Protein AF-A0A812RF45-F1 (afdb_monomer_lite)

Structure (mmCIF, N/CA/C/O backbone):
data_AF-A0A812RF45-F1
#
_entry.id   AF-A0A812RF45-F1
#
loop_
_atom_site.group_PDB
_atom_site.id
_atom_site.type_symbol
_atom_site.label_atom_id
_atom_site.label_alt_id
_atom_site.label_comp_id
_atom_site.label_asym_id
_atom_site.label_entity_id
_atom_site.label_seq_id
_atom_site.pdbx_PDB_ins_code
_atom_site.Cartn_x
_atom_site.Cartn_y
_atom_site.Cartn_z
_atom_site.occupancy
_atom_site.B_iso_or_equiv
_atom_site.auth_seq_id
_atom_site.auth_comp_id
_atom_site.auth_asym_id
_atom_site.auth_atom_id
_atom_site.pdbx_PDB_model_num
ATOM 1 N N . MET A 1 1 ? -2.686 13.611 23.167 1.00 55.84 1 MET A N 1
ATOM 2 C CA . MET A 1 1 ? -3.420 13.152 21.964 1.00 55.84 1 MET A CA 1
ATOM 3 C C . MET A 1 1 ? -2.495 12.458 20.974 1.00 55.84 1 MET A C 1
ATOM 5 O O . MET A 1 1 ? -2.978 11.572 20.286 1.00 55.84 1 MET A O 1
ATOM 9 N N . ASP A 1 2 ? -1.200 12.792 20.936 1.00 64.38 2 ASP A N 1
ATOM 10 C CA . ASP A 1 2 ? -0.241 12.137 20.034 1.00 64.38 2 ASP A CA 1
ATOM 11 C C . ASP A 1 2 ? 0.179 10.727 20.486 1.00 64.38 2 ASP A C 1
ATOM 13 O O . ASP A 1 2 ? 0.220 9.836 19.650 1.00 64.38 2 ASP A O 1
ATOM 17 N N . GLU A 1 3 ? 0.319 10.461 21.794 1.00 73.25 3 GLU A N 1
ATOM 18 C CA . GLU A 1 3 ? 0.641 9.107 22.304 1.00 73.25 3 GLU A CA 1
ATOM 19 C C . GLU A 1 3 ? -0.357 8.034 21.849 1.00 73.25 3 GLU A C 1
ATOM 21 O O . GLU A 1 3 ? 0.041 6.984 21.363 1.00 73.25 3 GLU A O 1
ATOM 26 N N . ALA A 1 4 ? -1.663 8.314 21.911 1.00 75.81 4 ALA A N 1
ATOM 27 C CA . ALA A 1 4 ? -2.681 7.365 21.460 1.00 75.81 4 ALA A CA 1
ATOM 28 C C . ALA A 1 4 ? -2.615 7.101 19.945 1.00 75.81 4 ALA A C 1
ATOM 30 O O . ALA A 1 4 ? -2.981 6.019 19.494 1.00 75.81 4 ALA A O 1
ATOM 31 N N . ARG A 1 5 ? -2.159 8.077 19.147 1.00 78.38 5 ARG A N 1
ATOM 32 C CA . ARG A 1 5 ? -1.952 7.909 17.700 1.00 78.38 5 ARG A CA 1
ATOM 33 C C . ARG A 1 5 ? -0.692 7.098 17.430 1.00 78.38 5 ARG A C 1
ATOM 35 O O . ARG A 1 5 ? -0.730 6.206 16.587 1.00 78.38 5 ARG A O 1
ATOM 42 N N . ASP A 1 6 ? 0.380 7.371 18.163 1.00 80.50 6 ASP A N 1
ATOM 43 C CA . ASP A 1 6 ? 1.650 6.658 18.052 1.00 80.50 6 ASP A CA 1
ATOM 44 C C . ASP A 1 6 ? 1.511 5.193 18.481 1.00 80.50 6 ASP A C 1
ATOM 46 O O . ASP A 1 6 ? 1.947 4.298 17.753 1.00 80.50 6 ASP A O 1
ATOM 50 N N . ASP A 1 7 ? 0.805 4.926 19.582 1.00 83.12 7 ASP A N 1
ATOM 51 C CA . ASP A 1 7 ? 0.460 3.575 20.036 1.00 83.12 7 ASP A CA 1
ATOM 52 C C . ASP A 1 7 ? -0.394 2.838 19.001 1.00 83.12 7 ASP A C 1
ATOM 54 O O . ASP A 1 7 ? -0.175 1.655 18.720 1.00 83.12 7 ASP A O 1
ATOM 58 N N . PHE A 1 8 ? -1.334 3.549 18.373 1.00 81.25 8 PHE A N 1
ATOM 59 C CA . PHE A 1 8 ? -2.155 3.015 17.294 1.00 81.25 8 PHE A CA 1
ATOM 60 C C . PHE A 1 8 ? -1.284 2.667 16.071 1.00 81.25 8 PHE A C 1
ATOM 62 O O . PHE A 1 8 ? -1.343 1.534 15.590 1.00 81.25 8 PHE A O 1
ATOM 69 N N . ALA A 1 9 ? -0.385 3.550 15.611 1.00 82.56 9 ALA A N 1
ATOM 70 C CA . ALA A 1 9 ? 0.582 3.198 14.559 1.00 82.56 9 ALA A CA 1
ATOM 71 C C . ALA A 1 9 ? 1.429 1.998 14.935 1.00 82.56 9 ALA A C 1
ATOM 73 O O . ALA A 1 9 ? 1.661 1.140 14.087 1.00 82.56 9 ALA A O 1
ATOM 74 N N . LEU A 1 10 ? 1.933 1.956 16.166 1.00 85.19 10 LEU A N 1
ATOM 75 C CA . LEU A 1 10 ? 2.811 0.896 16.622 1.00 85.19 10 LEU A CA 1
ATOM 76 C C . LEU A 1 10 ? 2.077 -0.447 16.602 1.00 85.19 10 LEU A C 1
ATOM 78 O O . LEU A 1 10 ? 2.616 -1.425 16.088 1.00 85.19 10 LEU A O 1
ATOM 82 N N . ALA A 1 11 ? 0.820 -0.484 17.046 1.00 87.62 11 ALA A N 1
ATOM 83 C CA . ALA A 1 11 ? -0.040 -1.658 16.962 1.00 87.62 11 ALA A CA 1
ATOM 84 C C . ALA A 1 11 ? -0.211 -2.163 15.516 1.00 87.62 11 ALA A C 1
ATOM 86 O O . ALA A 1 11 ? -0.013 -3.355 15.262 1.00 87.62 11 ALA A O 1
ATOM 87 N N . ALA A 1 12 ? -0.476 -1.266 14.557 1.00 85.06 12 ALA A N 1
ATOM 88 C CA . ALA A 1 12 ? -0.516 -1.588 13.122 1.00 85.06 12 ALA A CA 1
ATOM 89 C C . ALA A 1 12 ? 0.860 -1.790 12.471 1.00 85.06 12 ALA A C 1
ATOM 91 O O . ALA A 1 12 ? 0.956 -2.258 11.345 1.00 85.06 12 ALA A O 1
ATOM 92 N N . CYS A 1 13 ? 1.949 -1.416 13.131 1.00 83.69 13 CYS A N 1
ATOM 93 C CA . CYS A 1 13 ? 3.309 -1.733 12.705 1.00 83.69 13 CYS A CA 1
ATOM 94 C C . CYS A 1 13 ? 3.733 -3.117 13.192 1.00 83.69 13 CYS A C 1
ATOM 96 O O . CYS A 1 13 ? 4.613 -3.731 12.592 1.00 83.69 13 CYS A O 1
ATOM 98 N N . LEU A 1 14 ? 3.112 -3.615 14.263 1.00 86.00 14 LEU A N 1
ATOM 99 C CA . LEU A 1 14 ? 3.444 -4.874 14.929 1.00 86.00 14 LEU A CA 1
ATOM 100 C C . LEU A 1 14 ? 2.444 -6.005 14.654 1.00 86.00 14 LEU A C 1
ATOM 102 O O . LEU A 1 14 ? 2.742 -7.146 14.984 1.00 86.00 14 LEU A O 1
ATOM 106 N N . GLY A 1 15 ? 1.283 -5.728 14.057 1.00 85.31 15 GLY A N 1
ATOM 107 C CA . GLY A 1 15 ? 0.294 -6.761 13.722 1.00 85.31 15 GLY A CA 1
ATOM 108 C C . GLY A 1 15 ? -0.610 -7.098 14.887 1.00 85.31 15 GLY A C 1
ATOM 109 O O . GLY A 1 15 ? -1.207 -8.167 14.920 1.00 85.31 15 GLY A O 1
ATOM 110 N N . ARG A 1 16 ? -0.707 -6.205 15.873 1.00 89.31 16 ARG A N 1
ATOM 111 C CA . ARG A 1 16 ? -1.473 -6.443 17.095 1.00 89.31 16 ARG A CA 1
ATOM 112 C C . ARG A 1 16 ? -2.946 -6.121 16.849 1.00 89.31 16 ARG A C 1
ATOM 114 O O . ARG A 1 16 ? -3.448 -5.085 17.285 1.00 89.31 16 ARG A O 1
ATOM 121 N N . ILE A 1 17 ? -3.624 -7.019 16.138 1.00 88.00 17 ILE A N 1
ATOM 122 C CA . ILE A 1 17 ? -5.029 -6.884 15.723 1.00 88.00 17 ILE A CA 1
ATOM 123 C C . ILE A 1 17 ? -5.930 -6.570 16.924 1.00 88.00 17 ILE A C 1
ATOM 125 O O . ILE A 1 17 ? -6.759 -5.672 16.831 1.00 88.00 17 ILE A O 1
ATOM 129 N N . ASP A 1 18 ? -5.724 -7.227 18.069 1.00 89.75 18 ASP A N 1
ATOM 130 C CA . ASP A 1 18 ? -6.543 -7.011 19.271 1.00 89.75 18 ASP A CA 1
ATOM 131 C C . ASP A 1 18 ? -6.429 -5.581 19.805 1.00 89.75 18 ASP A C 1
ATOM 133 O O . ASP A 1 18 ? -7.428 -4.959 20.171 1.00 89.75 18 ASP A O 1
ATOM 137 N N . THR A 1 19 ? -5.216 -5.021 19.801 1.00 89.00 19 THR A N 1
ATOM 138 C CA . THR A 1 19 ? -5.001 -3.635 20.236 1.00 89.00 19 THR A CA 1
ATOM 139 C C . THR A 1 19 ? -5.554 -2.638 19.224 1.00 89.00 19 THR A C 1
ATOM 141 O O . THR A 1 19 ? -6.170 -1.658 19.627 1.00 89.00 19 THR A O 1
ATOM 144 N N . VAL A 1 20 ? -5.417 -2.911 17.919 1.00 87.19 20 VAL A N 1
ATOM 145 C CA . VAL A 1 20 ? -6.017 -2.076 16.866 1.00 87.19 20 VAL A CA 1
ATOM 146 C C . VAL A 1 20 ? -7.543 -2.084 16.996 1.00 87.19 20 VAL A C 1
ATOM 148 O O . VAL A 1 20 ? -8.162 -1.025 16.978 1.00 87.19 20 VAL A O 1
ATOM 151 N N . ARG A 1 21 ? -8.147 -3.258 17.207 1.00 88.50 21 ARG A N 1
ATOM 152 C CA . ARG A 1 21 ? -9.588 -3.423 17.430 1.00 88.50 21 ARG A CA 1
ATOM 153 C C . ARG A 1 21 ? -10.053 -2.640 18.653 1.00 88.50 21 ARG A C 1
ATOM 155 O O . ARG A 1 21 ? -10.975 -1.845 18.540 1.00 88.50 21 ARG A O 1
ATOM 162 N N . SER A 1 22 ? -9.366 -2.809 19.780 1.00 89.56 22 SER A N 1
ATOM 163 C CA . SER A 1 22 ? -9.704 -2.131 21.036 1.00 89.56 22 SER A CA 1
ATOM 164 C C . SER A 1 22 ? -9.632 -0.608 20.899 1.00 89.56 22 SER A C 1
ATOM 166 O O . SER A 1 22 ? -10.488 0.102 21.414 1.00 89.56 22 SER A O 1
ATOM 168 N N . LEU A 1 23 ? -8.637 -0.096 20.169 1.00 87.12 23 LEU A N 1
ATOM 169 C CA . LEU A 1 23 ? -8.477 1.338 19.926 1.00 87.12 23 LEU A CA 1
ATOM 170 C C . LEU A 1 23 ? -9.563 1.889 18.989 1.00 87.12 23 LEU A C 1
ATOM 172 O O . LEU A 1 23 ? -10.087 2.974 19.239 1.00 87.12 23 LEU A O 1
ATOM 176 N N . LEU A 1 24 ? -9.957 1.136 17.959 1.00 85.88 24 LEU A N 1
ATOM 177 C CA . LEU A 1 24 ? -11.088 1.494 17.093 1.00 85.88 24 LEU A CA 1
ATOM 178 C C . LEU A 1 24 ? -12.418 1.463 17.858 1.00 85.88 24 LEU A C 1
ATOM 180 O O . LEU A 1 24 ? -13.245 2.354 17.685 1.00 85.88 24 LEU A O 1
ATOM 184 N N . ASP A 1 25 ? -12.607 0.481 18.741 1.00 86.94 25 ASP A N 1
ATOM 185 C CA . ASP A 1 25 ? -13.792 0.371 19.601 1.00 86.94 25 ASP A CA 1
ATOM 186 C C . ASP A 1 25 ? -13.836 1.487 20.663 1.00 86.94 25 ASP A C 1
ATOM 188 O O . ASP A 1 25 ? -14.914 1.942 21.039 1.00 86.94 25 ASP A O 1
ATOM 192 N N . ALA A 1 26 ? -12.676 2.007 21.083 1.00 86.12 26 ALA A N 1
ATOM 193 C CA . ALA A 1 26 ? -12.560 3.186 21.946 1.00 86.12 26 ALA A CA 1
ATOM 194 C C . ALA A 1 26 ? -12.911 4.515 21.237 1.00 86.12 26 ALA A C 1
ATOM 196 O O . ALA A 1 26 ? -12.843 5.579 21.854 1.00 86.12 26 ALA A O 1
ATOM 197 N N . GLY A 1 27 ? -13.293 4.472 19.954 1.00 82.00 27 GLY A N 1
ATOM 198 C CA . GLY A 1 27 ? -13.726 5.632 19.172 1.00 82.00 27 GLY A CA 1
ATOM 199 C C . GLY A 1 27 ? -12.644 6.251 18.284 1.00 82.00 27 GLY A C 1
ATOM 200 O O . GLY A 1 27 ? -12.875 7.313 17.701 1.00 82.00 27 GLY A O 1
ATOM 201 N N . MET A 1 28 ? -11.473 5.616 18.145 1.00 81.00 28 MET A N 1
ATOM 202 C CA . MET A 1 28 ? -10.474 6.053 17.166 1.00 81.00 28 MET A CA 1
ATOM 203 C C . MET A 1 28 ? -10.990 5.824 15.745 1.00 81.00 28 MET A C 1
ATOM 205 O O . MET A 1 28 ? -11.542 4.775 15.421 1.00 81.00 28 MET A O 1
ATOM 209 N N . ARG A 1 29 ? -10.775 6.802 14.862 1.00 80.25 29 ARG A N 1
ATOM 210 C CA . ARG A 1 29 ? -11.123 6.667 13.442 1.00 80.25 29 ARG A CA 1
ATOM 211 C 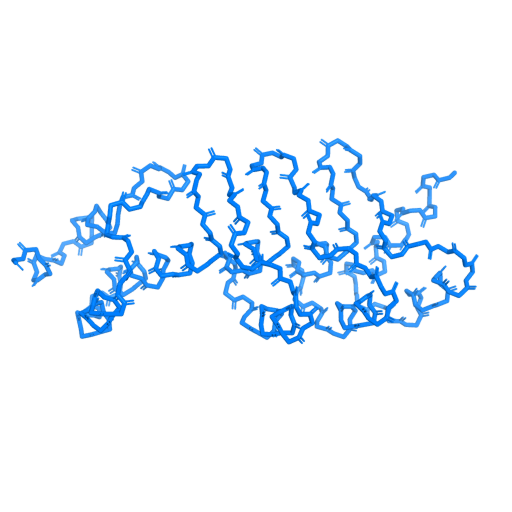C . ARG A 1 29 ? -10.015 5.902 12.727 1.00 80.25 29 ARG A C 1
ATOM 213 O O . ARG A 1 29 ? -8.838 6.201 12.939 1.00 80.25 29 ARG A O 1
ATOM 220 N N . ALA A 1 30 ? -10.372 4.982 11.834 1.00 79.38 30 ALA A N 1
ATOM 221 C CA . ALA A 1 30 ? -9.397 4.261 11.011 1.00 79.38 30 ALA A CA 1
ATOM 222 C C . ALA A 1 30 ? -8.543 5.205 10.128 1.00 79.38 30 ALA A C 1
ATOM 224 O O . ALA A 1 30 ? -7.385 4.910 9.830 1.00 79.38 30 ALA A O 1
ATOM 225 N N . ASP A 1 31 ? -9.078 6.393 9.827 1.00 76.25 31 ASP A N 1
ATOM 226 C CA . ASP A 1 31 ? -8.438 7.470 9.052 1.00 76.25 31 ASP A CA 1
ATOM 227 C C . ASP A 1 31 ? -7.537 8.395 9.856 1.00 76.25 31 ASP A C 1
ATOM 229 O O . ASP A 1 31 ? -7.125 9.456 9.381 1.00 76.25 31 ASP A O 1
ATOM 233 N N . THR A 1 32 ? -7.242 8.026 11.097 1.00 79.75 32 THR A N 1
ATOM 234 C CA . THR A 1 32 ? -6.362 8.832 11.930 1.00 79.75 32 THR A CA 1
ATOM 235 C C . THR A 1 32 ? -4.998 8.949 11.249 1.00 79.75 32 THR A C 1
ATOM 237 O O . THR A 1 32 ? -4.342 7.952 10.926 1.00 79.75 32 THR A O 1
ATOM 240 N N . LEU A 1 33 ? -4.578 10.194 11.018 1.00 78.50 33 LEU A N 1
ATOM 241 C CA . LEU A 1 33 ? -3.241 10.504 10.542 1.00 78.50 33 LEU A CA 1
ATOM 242 C C . LEU A 1 33 ? -2.261 10.202 11.665 1.00 78.50 33 LEU A C 1
ATOM 244 O O . LEU A 1 33 ? -2.390 10.722 12.772 1.00 78.50 33 LEU A O 1
ATOM 248 N N . VAL A 1 34 ? -1.292 9.347 11.365 1.00 75.44 34 VAL A N 1
ATOM 249 C CA . VAL A 1 34 ? -0.291 8.922 12.343 1.00 75.44 34 VAL A CA 1
ATOM 250 C C . VAL A 1 34 ? 1.051 9.606 12.136 1.00 75.44 34 VAL A C 1
ATOM 252 O O . VAL A 1 34 ? 1.896 9.648 13.017 1.00 75.44 34 VAL A O 1
ATOM 255 N N . CYS A 1 35 ? 1.255 10.191 10.958 1.00 73.00 35 CYS A N 1
ATOM 256 C CA . CYS A 1 35 ? 2.326 11.150 10.736 1.00 73.00 35 CYS A CA 1
ATOM 257 C C . CYS A 1 35 ? 1.774 12.323 9.942 1.00 73.00 35 CYS A C 1
ATOM 259 O O . CYS A 1 35 ? 1.694 12.254 8.710 1.00 73.00 35 CYS A O 1
ATOM 261 N N . ASP A 1 36 ? 1.460 13.412 10.640 1.00 69.88 36 ASP A N 1
ATOM 262 C CA . ASP A 1 36 ? 0.898 14.615 10.030 1.00 69.88 36 ASP A CA 1
ATOM 263 C C . ASP A 1 36 ? 1.816 15.157 8.935 1.00 69.88 36 ASP A C 1
ATOM 265 O O . ASP A 1 36 ? 1.377 15.384 7.815 1.00 69.88 36 ASP A O 1
ATOM 269 N N . HIS A 1 37 ? 3.125 15.238 9.173 1.00 69.50 37 HIS A N 1
ATOM 270 C CA . HIS A 1 37 ? 4.097 15.735 8.190 1.00 69.50 37 HIS A CA 1
ATOM 271 C C . HIS A 1 37 ? 4.100 14.963 6.849 1.00 69.50 37 HIS A C 1
ATOM 273 O O . HIS A 1 37 ? 4.396 15.543 5.807 1.00 69.50 37 HIS A O 1
ATOM 279 N N . LYS A 1 38 ? 3.714 13.678 6.838 1.00 69.38 38 LYS A N 1
ATOM 280 C CA . LYS A 1 38 ? 3.658 12.829 5.630 1.00 69.38 38 LYS A CA 1
ATOM 281 C C . LYS A 1 38 ? 2.236 12.498 5.169 1.00 69.38 38 LYS A C 1
ATOM 283 O O . LYS A 1 38 ? 2.097 11.852 4.133 1.00 69.38 38 LYS A O 1
ATOM 288 N N . SER A 1 39 ? 1.209 12.915 5.912 1.00 79.19 39 SER A N 1
ATOM 289 C CA . SER A 1 39 ? -0.175 12.446 5.742 1.00 79.19 39 SER A CA 1
ATOM 290 C C . SER A 1 39 ? -0.260 10.920 5.647 1.00 79.19 39 SER A C 1
ATOM 292 O O . SER A 1 39 ? -0.923 10.377 4.772 1.00 79.19 39 SER A O 1
ATOM 294 N N . MET A 1 40 ? 0.480 10.222 6.514 1.00 79.81 40 MET A N 1
ATOM 295 C CA . MET A 1 40 ? 0.408 8.762 6.578 1.00 79.81 40 MET A CA 1
ATOM 296 C C . MET A 1 40 ? -0.757 8.342 7.461 1.00 79.81 40 MET A C 1
ATOM 298 O O . MET A 1 40 ? -0.775 8.656 8.653 1.00 79.81 40 MET A O 1
ATOM 302 N N . THR A 1 41 ? -1.677 7.584 6.881 1.00 84.62 41 THR A N 1
ATOM 303 C CA . THR A 1 41 ? -2.754 6.897 7.599 1.00 84.62 41 THR A CA 1
ATOM 304 C C . THR A 1 41 ? -2.252 5.567 8.156 1.00 84.62 41 THR A C 1
ATOM 306 O O . THR A 1 41 ? -1.312 4.969 7.621 1.00 84.62 41 THR A O 1
ATOM 309 N N . MET A 1 42 ? -2.919 5.046 9.184 1.00 83.12 42 MET A N 1
ATOM 310 C CA . MET A 1 42 ? -2.632 3.716 9.726 1.00 83.12 42 MET A CA 1
ATOM 311 C C . MET A 1 42 ? -2.658 2.621 8.648 1.00 83.12 42 MET A C 1
ATOM 313 O O . MET A 1 42 ? -1.776 1.762 8.617 1.00 83.12 42 MET A O 1
ATOM 317 N N . LEU A 1 43 ? -3.609 2.699 7.713 1.00 84.88 43 LEU A N 1
ATOM 318 C CA . LEU A 1 43 ? -3.721 1.769 6.590 1.00 84.88 43 LEU A CA 1
ATOM 319 C C . LEU A 1 43 ? -2.422 1.697 5.765 1.00 84.88 43 LEU A C 1
ATOM 321 O O . LEU A 1 43 ? -1.978 0.613 5.385 1.00 84.88 43 LEU A O 1
ATOM 325 N N . MET A 1 44 ? -1.758 2.839 5.545 1.00 84.12 44 MET A N 1
ATOM 326 C CA . MET A 1 44 ? -0.469 2.892 4.849 1.00 84.12 44 MET A CA 1
ATOM 327 C C . MET A 1 44 ? 0.647 2.229 5.663 1.00 84.12 44 MET A C 1
ATOM 329 O O . MET A 1 44 ? 1.500 1.554 5.086 1.00 84.12 44 MET A O 1
ATOM 333 N N . VAL A 1 45 ? 0.640 2.397 6.987 1.00 85.00 45 VAL A N 1
ATOM 334 C CA . VAL A 1 45 ? 1.624 1.803 7.905 1.00 85.00 45 VAL A CA 1
ATOM 335 C C . VAL A 1 45 ? 1.485 0.279 7.958 1.00 85.00 45 VAL A C 1
ATOM 337 O O . VAL A 1 45 ? 2.462 -0.427 7.701 1.00 85.00 45 VAL A O 1
ATOM 340 N N . ALA A 1 46 ? 0.272 -0.234 8.185 1.00 85.31 46 ALA A N 1
ATOM 341 C CA . ALA A 1 46 ? -0.020 -1.670 8.185 1.00 85.31 46 ALA A CA 1
ATOM 342 C C . ALA A 1 46 ? 0.380 -2.319 6.854 1.00 85.31 46 ALA A C 1
ATOM 344 O O . ALA A 1 46 ? 1.054 -3.355 6.801 1.00 85.31 46 ALA A O 1
ATOM 345 N N . ARG A 1 47 ? 0.063 -1.634 5.749 1.00 83.81 47 ARG A N 1
ATOM 346 C CA . ARG A 1 47 ? 0.441 -2.053 4.403 1.00 83.81 47 ARG A CA 1
ATOM 347 C C . ARG A 1 47 ? 1.958 -2.128 4.212 1.00 83.81 47 ARG A C 1
ATOM 349 O O . ARG A 1 47 ? 2.413 -3.062 3.552 1.00 83.81 47 ARG A O 1
ATOM 356 N N . LEU A 1 48 ? 2.746 -1.186 4.747 1.00 79.38 48 LEU A N 1
ATOM 357 C CA . LEU A 1 48 ? 4.217 -1.199 4.631 1.00 79.38 48 LEU A CA 1
ATOM 358 C C . LEU A 1 48 ? 4.838 -2.444 5.271 1.00 79.38 48 LEU A C 1
ATOM 360 O O . LEU A 1 48 ? 5.860 -2.924 4.789 1.00 79.38 48 LEU A O 1
ATOM 364 N N . ARG A 1 49 ? 4.218 -2.967 6.330 1.00 82.50 49 ARG A N 1
ATOM 365 C CA . ARG A 1 49 ? 4.646 -4.189 7.020 1.00 82.50 49 ARG A CA 1
ATOM 366 C C . ARG A 1 49 ? 4.008 -5.464 6.469 1.00 82.50 49 ARG A C 1
ATOM 368 O O . ARG A 1 49 ? 4.339 -6.542 6.941 1.00 82.50 49 ARG A O 1
ATOM 375 N N . GLY A 1 50 ? 3.121 -5.348 5.479 1.00 77.69 50 GLY A N 1
ATOM 376 C CA . GLY A 1 50 ? 2.428 -6.494 4.885 1.00 77.69 50 GLY A CA 1
ATOM 377 C C . GLY A 1 50 ? 1.389 -7.127 5.812 1.00 77.69 50 GLY A C 1
ATOM 378 O O . GLY A 1 50 ? 1.064 -8.296 5.644 1.00 77.69 50 GLY A O 1
ATOM 379 N N . GLN A 1 51 ? 0.871 -6.378 6.786 1.00 85.81 51 GLN A N 1
ATOM 380 C CA . GLN A 1 51 ? -0.099 -6.885 7.756 1.00 85.81 51 GLN A CA 1
ATOM 381 C C . GLN A 1 51 ? -1.495 -6.904 7.155 1.00 85.81 51 GLN A C 1
ATOM 383 O O . GLN A 1 51 ? -2.267 -5.960 7.320 1.00 85.81 51 GLN A O 1
ATOM 388 N N . VAL A 1 52 ? -1.791 -7.973 6.420 1.00 84.38 52 VAL A N 1
ATOM 389 C CA . VAL A 1 52 ? -3.062 -8.144 5.709 1.00 84.38 52 VAL A CA 1
ATOM 390 C C . VAL A 1 52 ? -4.242 -8.086 6.676 1.00 84.38 52 VAL A C 1
ATOM 392 O O . VAL A 1 52 ? -5.170 -7.335 6.413 1.00 84.38 52 VAL A O 1
ATOM 395 N N . ASP A 1 53 ? -4.158 -8.759 7.822 1.00 87.94 53 ASP A N 1
ATOM 396 C CA . ASP A 1 53 ? -5.260 -8.826 8.791 1.00 87.94 53 ASP A CA 1
ATOM 397 C C . ASP A 1 53 ? -5.597 -7.454 9.399 1.00 87.94 53 ASP A C 1
ATOM 399 O O . ASP A 1 53 ? -6.759 -7.093 9.577 1.00 87.94 53 ASP A O 1
ATOM 403 N N . VAL A 1 54 ? -4.572 -6.643 9.691 1.00 87.81 54 VAL A N 1
ATOM 404 C CA . VAL A 1 54 ? -4.767 -5.271 10.189 1.00 87.81 54 VAL A CA 1
ATOM 405 C C . VAL A 1 54 ? -5.341 -4.382 9.090 1.00 87.81 54 VAL A C 1
ATOM 407 O O . VAL A 1 54 ? -6.226 -3.574 9.355 1.00 87.81 54 VAL A O 1
ATOM 410 N N . VAL A 1 55 ? -4.857 -4.528 7.854 1.00 86.69 55 VAL A N 1
ATOM 411 C CA . VAL A 1 55 ? -5.403 -3.818 6.691 1.00 86.69 55 VAL A CA 1
ATOM 412 C C . VAL A 1 55 ? -6.874 -4.178 6.484 1.00 86.69 55 VAL A C 1
ATOM 414 O O . VAL A 1 55 ? -7.683 -3.281 6.278 1.00 86.69 55 VAL A O 1
ATOM 417 N N . GLU A 1 56 ? -7.231 -5.457 6.578 1.00 87.31 56 GLU A N 1
ATOM 418 C CA . GLU A 1 56 ? -8.606 -5.931 6.447 1.00 87.31 56 GLU A CA 1
ATOM 419 C C . GLU A 1 56 ? -9.508 -5.314 7.513 1.00 87.31 56 GLU A C 1
ATOM 421 O O . GLU A 1 56 ? -10.502 -4.677 7.169 1.00 87.31 56 GLU A O 1
ATOM 426 N N . LEU A 1 57 ? -9.099 -5.389 8.782 1.00 88.31 57 LEU A N 1
ATOM 427 C CA . LEU A 1 57 ? -9.849 -4.819 9.898 1.00 88.31 57 LEU A CA 1
ATOM 428 C C . LEU A 1 57 ? -10.039 -3.304 9.750 1.00 88.31 57 LEU A C 1
ATOM 430 O O . LEU A 1 57 ? -11.116 -2.781 10.023 1.00 88.31 57 LEU A O 1
ATOM 434 N N . LEU A 1 58 ? -9.015 -2.581 9.292 1.00 86.69 58 LEU A N 1
ATOM 435 C CA . LEU A 1 58 ? -9.129 -1.141 9.059 1.00 86.69 58 LEU A CA 1
ATOM 436 C C . LEU A 1 58 ? -10.134 -0.817 7.960 1.00 86.69 58 LEU A C 1
ATOM 438 O O . LEU A 1 58 ? -10.907 0.127 8.095 1.00 86.69 58 LEU A O 1
ATOM 442 N N . ILE A 1 59 ? -10.155 -1.610 6.894 1.00 84.75 59 ILE A N 1
ATOM 443 C CA . ILE A 1 59 ? -11.086 -1.403 5.787 1.00 84.75 59 ILE A CA 1
ATOM 444 C C . ILE A 1 59 ? -12.512 -1.805 6.179 1.00 84.75 59 ILE A C 1
ATOM 446 O O . ILE A 1 59 ? -13.462 -1.168 5.738 1.00 84.75 59 ILE A O 1
ATOM 450 N N . GLU A 1 60 ? -12.686 -2.806 7.045 1.00 86.25 60 GLU A N 1
ATOM 451 C CA . GLU A 1 60 ? -13.984 -3.120 7.665 1.00 86.25 60 GLU A CA 1
ATOM 452 C C . GLU A 1 60 ? -14.523 -1.986 8.544 1.00 86.25 60 GLU A C 1
ATOM 454 O O . GLU A 1 60 ? -15.728 -1.901 8.763 1.00 86.25 60 GLU A O 1
ATOM 459 N N . ARG A 1 61 ? -13.646 -1.111 9.046 1.00 85.56 61 ARG A N 1
ATOM 460 C CA . ARG A 1 61 ? -13.999 0.079 9.834 1.00 85.56 61 ARG A CA 1
ATOM 461 C C . ARG A 1 61 ? -13.992 1.360 8.991 1.00 85.56 61 ARG A C 1
ATOM 463 O O . ARG A 1 61 ? -13.697 2.432 9.516 1.00 85.56 61 ARG A O 1
ATOM 470 N N . ASP A 1 62 ? -14.309 1.226 7.702 1.00 80.94 62 ASP A N 1
ATOM 471 C CA . ASP A 1 62 ? -14.453 2.314 6.727 1.00 80.94 62 ASP A CA 1
ATOM 472 C C . ASP A 1 62 ? -13.211 3.214 6.594 1.00 80.94 62 ASP A C 1
ATOM 474 O O . ASP A 1 62 ? -13.324 4.428 6.419 1.00 80.94 62 ASP A O 1
ATOM 478 N N . ALA A 1 63 ? -12.006 2.633 6.658 1.00 83.50 63 ALA A N 1
ATOM 479 C CA . ALA A 1 63 ? -10.788 3.374 6.336 1.00 83.50 63 ALA A CA 1
ATOM 480 C C . ALA A 1 63 ? -10.828 3.926 4.899 1.00 83.50 63 ALA A C 1
ATOM 482 O O . ALA A 1 63 ? -11.036 3.195 3.929 1.00 83.50 63 ALA A O 1
ATOM 483 N N . ALA A 1 64 ? -10.528 5.210 4.752 1.00 82.06 64 ALA A N 1
ATOM 484 C CA . ALA A 1 64 ? -10.381 5.933 3.510 1.00 82.06 64 ALA A CA 1
ATOM 485 C C . ALA A 1 64 ? -9.220 5.372 2.674 1.00 82.06 64 ALA A C 1
ATOM 487 O O . ALA A 1 64 ? -8.026 5.586 2.932 1.00 82.06 64 ALA A O 1
ATOM 488 N N . LEU A 1 65 ? -9.606 4.677 1.606 1.00 80.44 65 LEU A N 1
ATOM 489 C CA . LEU A 1 65 ? -8.712 4.050 0.632 1.00 80.44 65 LEU A CA 1
ATOM 490 C C . LEU A 1 65 ? -8.029 5.075 -0.284 1.00 80.44 65 LEU A C 1
ATOM 492 O O . LEU A 1 65 ? -6.903 4.856 -0.740 1.00 80.44 65 LEU A O 1
ATOM 496 N N . ASP A 1 66 ? -8.687 6.217 -0.486 1.00 75.19 66 ASP A N 1
ATOM 497 C CA . ASP A 1 66 ? -8.262 7.289 -1.392 1.00 75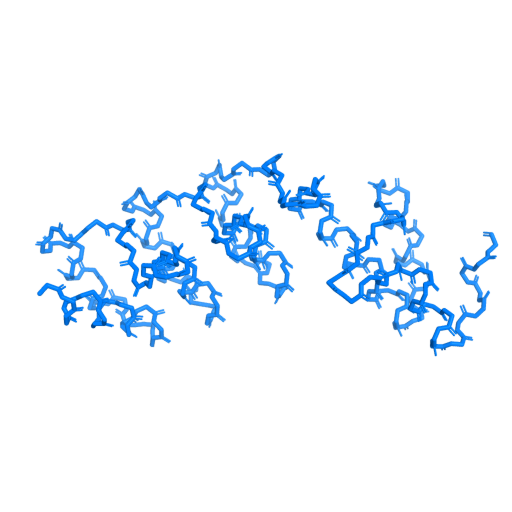.19 66 ASP A CA 1
ATOM 498 C C . ASP A 1 66 ? -7.325 8.296 -0.707 1.00 75.19 66 ASP A C 1
ATOM 500 O O . ASP A 1 66 ? -6.998 9.353 -1.248 1.00 75.19 66 ASP A O 1
ATOM 504 N N . THR A 1 67 ? -6.865 7.974 0.506 1.00 79.56 67 THR A N 1
ATOM 505 C CA . THR A 1 67 ? -5.894 8.795 1.227 1.00 79.56 67 THR A CA 1
ATOM 506 C C . THR A 1 67 ? -4.583 8.881 0.452 1.00 79.56 67 THR A C 1
ATOM 508 O O . THR A 1 67 ? -4.035 7.879 -0.015 1.00 79.56 67 THR A O 1
ATOM 511 N N . VAL A 1 68 ? -4.066 10.106 0.323 1.00 80.81 68 VAL A N 1
ATOM 512 C CA . VAL A 1 68 ? -2.850 10.397 -0.438 1.00 80.81 68 VAL A CA 1
ATOM 513 C C . VAL A 1 68 ? -1.662 10.659 0.476 1.00 80.81 68 VAL A C 1
ATOM 515 O O . VAL A 1 68 ? -1.672 11.524 1.351 1.00 80.81 68 VAL A O 1
ATOM 518 N N . TRP A 1 69 ? -0.583 9.931 0.221 1.00 81.75 69 TRP A N 1
ATOM 519 C CA . TRP A 1 69 ? 0.707 10.156 0.838 1.00 81.75 69 TRP A CA 1
ATOM 520 C C . TRP A 1 69 ? 1.338 11.408 0.233 1.00 81.75 69 TRP A C 1
ATOM 522 O O . TRP A 1 69 ? 1.740 11.409 -0.937 1.00 81.75 69 TRP A O 1
ATOM 532 N N . ARG A 1 70 ? 1.423 12.474 1.037 1.00 79.56 70 ARG A N 1
ATOM 533 C CA . ARG A 1 70 ? 1.788 13.827 0.586 1.00 79.56 70 ARG A CA 1
ATOM 534 C C . ARG A 1 70 ? 3.065 13.916 -0.255 1.00 79.56 70 ARG A C 1
ATOM 536 O O . ARG A 1 70 ? 3.009 14.578 -1.286 1.00 79.56 70 ARG A O 1
ATOM 543 N N . PRO A 1 71 ? 4.187 13.262 0.106 1.00 78.31 71 PRO A N 1
ATOM 544 C CA . PRO A 1 71 ? 5.450 13.429 -0.613 1.00 78.31 71 PRO A CA 1
ATOM 545 C C . PRO A 1 71 ? 5.391 13.126 -2.118 1.00 78.31 71 PRO A C 1
ATOM 547 O O . PRO A 1 71 ? 6.191 13.673 -2.869 1.00 78.31 71 PRO A O 1
ATOM 550 N N . TYR A 1 72 ? 4.453 12.287 -2.573 1.00 73.25 72 TYR A N 1
ATOM 551 C CA . TYR A 1 72 ? 4.290 11.967 -4.000 1.00 73.25 72 TYR A CA 1
ATOM 552 C C . TYR A 1 72 ? 2.822 11.908 -4.442 1.00 73.25 72 TYR A C 1
ATOM 554 O O . TYR A 1 72 ? 2.533 11.353 -5.502 1.00 73.25 72 TYR A O 1
ATOM 562 N N . SER A 1 73 ? 1.899 12.450 -3.639 1.00 81.94 73 SER A N 1
ATOM 563 C CA . SER A 1 73 ? 0.444 12.343 -3.830 1.00 81.94 73 SER A CA 1
ATOM 564 C C . SER A 1 73 ? -0.000 10.923 -4.192 1.00 81.94 73 SER A C 1
ATOM 566 O O . SER A 1 73 ? -0.709 10.719 -5.174 1.00 81.94 73 SER A O 1
ATOM 568 N N . ARG A 1 74 ? 0.488 9.924 -3.445 1.00 80.94 74 ARG A N 1
ATOM 569 C CA . ARG A 1 74 ? 0.239 8.517 -3.780 1.00 80.94 74 ARG A CA 1
ATOM 570 C C . ARG A 1 74 ? -0.827 7.878 -2.925 1.00 80.94 74 ARG A C 1
ATOM 572 O O . ARG A 1 74 ? -0.752 7.964 -1.705 1.00 80.94 74 ARG A O 1
ATOM 579 N N . THR A 1 75 ? -1.740 7.156 -3.553 1.00 83.94 75 THR A N 1
ATOM 580 C CA . THR A 1 75 ? -2.789 6.420 -2.845 1.00 83.94 75 THR A CA 1
ATOM 581 C C . THR A 1 75 ? -2.251 5.153 -2.193 1.00 83.94 75 THR A C 1
ATOM 583 O O . THR A 1 75 ? -1.185 4.639 -2.558 1.00 83.94 75 THR A O 1
ATOM 586 N N . VAL A 1 76 ? -3.006 4.600 -1.241 1.00 82.19 76 VAL A N 1
ATOM 587 C CA . VAL A 1 76 ? -2.660 3.323 -0.599 1.00 82.19 76 VAL A CA 1
ATOM 588 C C . VAL A 1 76 ? -2.515 2.205 -1.631 1.00 82.19 76 VAL A C 1
ATOM 590 O O . VAL A 1 76 ? -1.581 1.410 -1.535 1.00 82.19 76 VAL A O 1
ATOM 593 N N . LEU A 1 77 ? -3.365 2.186 -2.661 1.00 81.38 77 LEU A N 1
ATOM 594 C CA . LEU A 1 77 ? -3.309 1.205 -3.745 1.00 81.38 77 LEU A CA 1
ATOM 595 C C . LEU A 1 77 ? -2.043 1.355 -4.606 1.00 81.38 77 LEU A C 1
ATOM 597 O O . LEU A 1 77 ? -1.356 0.368 -4.878 1.00 81.38 77 LEU A O 1
ATOM 601 N N . GLN A 1 78 ? -1.668 2.581 -4.977 1.00 80.12 78 GLN A N 1
ATOM 602 C CA . GLN A 1 78 ? -0.414 2.845 -5.696 1.00 80.12 78 GLN A CA 1
ATOM 603 C C . GLN A 1 78 ? 0.816 2.472 -4.849 1.00 80.12 78 GLN A C 1
ATOM 605 O O . GLN A 1 78 ? 1.809 1.943 -5.356 1.00 80.12 78 GLN A O 1
ATOM 610 N N . LEU A 1 79 ? 0.764 2.717 -3.535 1.00 80.00 79 LEU A N 1
ATOM 611 C CA . LEU A 1 79 ? 1.815 2.299 -2.610 1.00 80.00 79 LEU A CA 1
ATOM 612 C C . LEU A 1 79 ? 1.886 0.774 -2.495 1.00 80.00 79 LEU A C 1
ATOM 614 O O . LEU A 1 79 ? 2.997 0.240 -2.567 1.00 80.00 79 LEU A O 1
ATOM 618 N N . ALA A 1 80 ? 0.740 0.097 -2.334 1.00 78.31 80 ALA A N 1
ATOM 619 C CA . ALA A 1 80 ? 0.591 -1.362 -2.303 1.00 78.31 80 ALA A CA 1
ATOM 620 C C . ALA A 1 80 ? 1.240 -2.005 -3.526 1.00 78.31 80 ALA A C 1
ATOM 622 O O . ALA A 1 80 ? 2.049 -2.929 -3.385 1.00 78.31 80 ALA A O 1
ATOM 623 N N . SER A 1 81 ? 0.984 -1.392 -4.678 1.00 76.00 81 SER A N 1
ATOM 624 C CA . SER A 1 81 ? 1.509 -1.828 -5.957 1.00 76.00 81 SER A CA 1
ATOM 625 C C . SER A 1 81 ? 3.040 -1.768 -6.031 1.00 76.00 81 SER A C 1
ATOM 627 O O . SER A 1 81 ? 3.737 -2.645 -6.531 1.00 76.00 81 SER A O 1
ATOM 629 N N . ARG A 1 82 ? 3.629 -0.736 -5.419 1.00 71.12 82 ARG A N 1
ATOM 630 C CA . ARG A 1 82 ? 5.078 -0.507 -5.468 1.00 71.12 82 ARG A CA 1
ATOM 631 C C . ARG A 1 82 ? 5.923 -1.537 -4.712 1.00 71.12 82 ARG A C 1
ATOM 633 O O . ARG A 1 82 ? 7.071 -1.728 -5.092 1.00 71.12 82 ARG A O 1
ATOM 640 N N . LEU A 1 83 ? 5.427 -2.152 -3.633 1.00 67.50 83 LEU A N 1
ATOM 641 C CA . LEU A 1 83 ? 6.233 -3.150 -2.885 1.00 67.50 83 LEU A CA 1
ATOM 642 C C . LEU A 1 83 ? 5.826 -4.594 -3.197 1.00 67.50 83 LEU A C 1
ATOM 644 O O . LEU A 1 83 ? 6.142 -5.476 -2.411 1.00 67.50 83 LEU A O 1
ATOM 648 N N . SER A 1 84 ? 5.114 -4.844 -4.302 1.00 65.06 84 SER A N 1
ATOM 649 C CA . SER A 1 84 ? 4.666 -6.193 -4.684 1.00 65.06 84 SER A CA 1
ATOM 650 C C . SER A 1 84 ? 3.794 -6.878 -3.616 1.00 65.06 84 SER A C 1
ATOM 652 O O . SER A 1 84 ? 3.764 -8.103 -3.513 1.00 65.06 84 SER A O 1
ATOM 654 N N . HIS A 1 85 ? 3.062 -6.104 -2.803 1.00 70.25 85 HIS A N 1
ATOM 655 C CA . HIS A 1 85 ? 2.146 -6.648 -1.790 1.00 70.25 85 HIS A CA 1
ATOM 656 C C . HIS A 1 85 ? 0.811 -7.004 -2.451 1.00 70.25 85 HIS A C 1
ATOM 658 O O . HIS A 1 85 ? -0.214 -6.366 -2.206 1.00 70.25 85 HIS A O 1
ATOM 664 N N . LEU A 1 86 ? 0.848 -8.021 -3.313 1.00 70.50 86 LEU A N 1
ATOM 665 C CA . LEU A 1 86 ? -0.252 -8.404 -4.197 1.00 70.50 86 LEU A CA 1
ATOM 666 C C . LEU A 1 86 ? -1.540 -8.723 -3.422 1.00 70.50 86 LEU A C 1
ATOM 668 O O . LEU A 1 86 ? -2.627 -8.350 -3.855 1.00 70.50 86 LEU A O 1
ATOM 672 N N . SER A 1 87 ? -1.420 -9.351 -2.248 1.00 78.12 87 SER A N 1
ATOM 673 C CA . SER A 1 87 ? -2.552 -9.650 -1.360 1.00 78.12 87 SER A CA 1
ATOM 674 C C . SER A 1 87 ? -3.251 -8.380 -0.872 1.00 78.12 87 SER A C 1
ATOM 676 O O . SER A 1 87 ? -4.473 -8.292 -0.927 1.00 78.12 87 SER A O 1
ATOM 678 N N . VAL A 1 88 ? -2.482 -7.362 -0.472 1.00 78.12 88 VAL A N 1
ATOM 679 C CA . VAL A 1 88 ? -3.032 -6.074 -0.022 1.00 78.12 88 VAL A CA 1
ATOM 680 C C . VAL A 1 88 ? -3.648 -5.309 -1.193 1.00 78.12 88 VAL A C 1
ATOM 682 O O . VAL A 1 88 ? -4.735 -4.762 -1.053 1.00 78.12 88 VAL A O 1
ATOM 685 N N . ALA A 1 89 ? -3.002 -5.301 -2.362 1.00 77.62 89 ALA A N 1
ATOM 686 C CA . ALA A 1 89 ? -3.552 -4.657 -3.556 1.00 77.62 89 ALA A CA 1
ATOM 687 C C . ALA A 1 89 ? -4.881 -5.299 -3.994 1.00 77.62 89 ALA A C 1
ATOM 689 O O . ALA A 1 89 ? -5.844 -4.585 -4.264 1.00 77.62 89 ALA A O 1
ATOM 690 N N . LYS A 1 90 ? -4.967 -6.637 -3.989 1.00 77.62 90 LYS A N 1
ATOM 691 C CA . LYS A 1 90 ? -6.212 -7.374 -4.255 1.00 77.62 90 LYS A CA 1
ATOM 692 C C . LYS A 1 90 ? -7.310 -7.009 -3.262 1.00 77.62 90 LYS A C 1
ATOM 694 O O . LYS A 1 90 ? -8.431 -6.747 -3.679 1.00 77.62 90 LYS A O 1
ATOM 699 N N . LEU A 1 91 ? -6.985 -6.953 -1.972 1.00 80.38 91 LEU A N 1
ATOM 700 C CA . LEU A 1 91 ? -7.946 -6.604 -0.928 1.00 80.38 91 LEU A CA 1
ATOM 701 C C . LEU A 1 91 ? -8.480 -5.174 -1.120 1.00 80.38 91 LEU A C 1
ATOM 703 O O . LEU A 1 91 ? -9.691 -4.965 -1.107 1.00 80.38 91 LEU A O 1
ATOM 707 N N . LEU A 1 92 ? -7.599 -4.211 -1.403 1.00 80.38 92 LEU A N 1
ATOM 708 C CA . LEU A 1 92 ? -7.978 -2.825 -1.701 1.00 80.38 92 LEU A CA 1
ATOM 709 C C . LEU A 1 92 ? -8.885 -2.724 -2.940 1.00 80.38 92 LEU A C 1
ATOM 711 O O . LEU A 1 92 ? -9.888 -2.013 -2.904 1.00 80.38 92 LEU A O 1
ATOM 715 N N . LEU A 1 93 ? -8.585 -3.469 -4.010 1.00 78.56 93 LEU A N 1
ATOM 716 C CA . LEU A 1 93 ? -9.425 -3.522 -5.215 1.00 78.56 93 LEU A CA 1
ATOM 717 C C . LEU A 1 93 ? -10.798 -4.151 -4.937 1.00 78.56 93 LEU A C 1
ATOM 719 O O . LEU A 1 93 ? -11.815 -3.611 -5.368 1.00 78.56 93 LEU A O 1
ATOM 723 N N . CYS A 1 94 ? -10.853 -5.245 -4.169 1.00 80.38 94 CYS A N 1
ATOM 724 C CA . CYS A 1 94 ? -12.114 -5.864 -3.743 1.00 80.38 94 CYS A CA 1
ATOM 725 C C . CYS A 1 94 ? -12.995 -4.890 -2.950 1.00 80.38 94 CYS A C 1
ATOM 727 O O . CYS A 1 94 ? -14.222 -4.962 -3.013 1.00 80.38 94 CYS A O 1
ATOM 729 N N . LYS A 1 95 ? -12.373 -3.961 -2.221 1.00 78.62 95 LYS A N 1
ATOM 730 C CA . LYS A 1 95 ? -13.043 -2.947 -1.403 1.00 78.62 95 LYS A CA 1
ATOM 731 C C . LYS A 1 95 ? -13.277 -1.627 -2.152 1.00 78.62 95 LYS A C 1
ATOM 733 O O . LYS A 1 95 ? -13.612 -0.631 -1.526 1.00 78.62 95 LYS A O 1
ATOM 738 N N . ARG A 1 96 ? -13.181 -1.644 -3.490 1.00 77.31 96 ARG A N 1
ATOM 739 C CA . ARG A 1 96 ? -13.453 -0.513 -4.398 1.00 77.31 96 ARG A CA 1
ATOM 740 C C . ARG A 1 96 ? -12.520 0.694 -4.229 1.00 77.31 96 ARG A C 1
ATOM 742 O O . ARG A 1 96 ? -12.943 1.812 -4.503 1.00 77.31 96 ARG A O 1
ATOM 749 N N . ALA A 1 97 ? -11.262 0.485 -3.831 1.00 78.56 97 ALA A N 1
ATOM 750 C CA . ALA A 1 97 ? -10.247 1.535 -3.958 1.00 78.56 97 ALA A CA 1
ATOM 751 C C . ALA A 1 97 ? -10.166 1.998 -5.419 1.00 78.56 97 ALA A C 1
ATOM 753 O O . ALA A 1 97 ? -10.087 1.146 -6.307 1.00 78.56 97 ALA A O 1
ATOM 754 N N . ASP A 1 98 ? -10.157 3.309 -5.672 1.00 76.62 98 ASP A N 1
ATOM 755 C CA . ASP A 1 98 ? -10.135 3.830 -7.038 1.00 76.62 98 ASP A CA 1
ATOM 756 C C . ASP A 1 98 ? -8.750 3.604 -7.691 1.00 76.62 98 ASP A C 1
ATOM 758 O O . ASP A 1 98 ? -7.745 4.201 -7.273 1.00 76.62 98 ASP A O 1
ATOM 762 N N . PRO A 1 99 ? -8.648 2.737 -8.722 1.00 74.88 99 PRO A N 1
ATOM 763 C CA . PRO A 1 99 ? -7.388 2.482 -9.407 1.00 74.88 99 PRO A CA 1
ATOM 764 C C . PRO A 1 99 ? -7.000 3.602 -10.376 1.00 74.88 99 PRO A C 1
ATOM 766 O O . PRO A 1 99 ? -5.849 3.629 -10.818 1.00 74.88 99 PRO A O 1
ATOM 769 N N . HIS A 1 100 ? -7.925 4.504 -10.712 1.00 76.75 100 HIS A N 1
ATOM 770 C CA . HIS A 1 100 ? -7.743 5.576 -11.687 1.00 76.75 100 HIS A CA 1
ATOM 771 C C . HIS A 1 100 ? -7.166 6.855 -11.081 1.00 76.75 100 HIS A C 1
ATOM 773 O O . HIS A 1 100 ? -6.810 7.771 -11.825 1.00 76.75 100 HIS A O 1
ATOM 779 N N . LEU A 1 101 ? -7.003 6.906 -9.757 1.00 78.75 101 LEU A N 1
ATOM 780 C CA . LEU A 1 101 ? -6.334 8.017 -9.092 1.00 78.75 101 LEU A CA 1
ATOM 781 C C . LEU A 1 101 ? -4.901 8.174 -9.615 1.00 78.75 101 LEU A C 1
ATOM 783 O O . LEU A 1 101 ? -4.149 7.202 -9.755 1.00 78.75 101 LEU A O 1
ATOM 787 N N . LEU A 1 102 ? -4.541 9.424 -9.906 1.00 81.56 102 LEU A N 1
ATOM 788 C CA . LEU A 1 102 ? -3.263 9.809 -10.494 1.00 81.56 102 LEU A CA 1
ATOM 789 C C . LEU A 1 102 ? -2.294 10.277 -9.407 1.00 81.56 102 LEU A C 1
ATOM 791 O O . LEU A 1 102 ? -2.660 11.056 -8.529 1.00 81.56 102 LEU A O 1
ATOM 795 N N . ASP A 1 103 ? -1.047 9.810 -9.469 1.00 79.50 103 ASP A N 1
ATOM 796 C CA . ASP A 1 103 ? 0.036 10.362 -8.650 1.00 79.50 103 ASP A CA 1
ATOM 797 C C . ASP A 1 103 ? 0.559 11.703 -9.207 1.00 79.50 103 ASP A C 1
ATOM 799 O O . ASP A 1 103 ? 0.137 12.164 -10.269 1.00 79.50 103 ASP A O 1
ATOM 803 N N . VAL A 1 104 ? 1.540 12.322 -8.533 1.00 79.56 104 VAL A N 1
ATOM 804 C CA . VAL A 1 104 ? 2.181 13.577 -9.004 1.00 79.56 104 VAL A CA 1
ATOM 805 C C . VAL A 1 104 ? 2.806 13.492 -10.403 1.00 79.56 104 VAL A C 1
ATOM 807 O O . VAL A 1 104 ? 3.182 14.515 -10.966 1.00 79.56 104 VAL A O 1
ATOM 810 N N . ARG A 1 105 ? 2.967 12.290 -10.964 1.00 73.88 105 ARG A N 1
ATOM 811 C CA . ARG A 1 105 ? 3.505 12.059 -12.309 1.00 73.88 105 ARG A CA 1
ATOM 812 C C . ARG A 1 105 ? 2.421 11.648 -13.307 1.00 73.88 105 ARG A C 1
ATOM 814 O O . ARG A 1 105 ? 2.759 11.200 -14.400 1.00 73.88 105 ARG A O 1
ATOM 821 N N . GLY A 1 106 ? 1.143 11.766 -12.942 1.00 76.62 106 GLY A N 1
ATOM 822 C CA . GLY A 1 106 ? 0.023 11.387 -13.798 1.00 76.62 106 GLY A CA 1
ATOM 823 C C . GLY A 1 106 ? -0.098 9.876 -14.001 1.00 76.62 106 GLY A C 1
ATOM 824 O O . GLY A 1 106 ? -0.560 9.443 -15.053 1.00 76.62 106 GLY A O 1
ATOM 825 N N . ARG A 1 107 ? 0.359 9.058 -13.044 1.00 75.94 107 ARG A N 1
ATOM 826 C CA . ARG A 1 107 ? 0.334 7.591 -13.155 1.00 75.94 107 ARG A CA 1
ATOM 827 C C . ARG A 1 107 ? -0.750 6.996 -12.271 1.00 75.94 107 ARG A C 1
ATOM 829 O O . ARG A 1 107 ? -0.877 7.373 -11.109 1.00 75.94 107 ARG A O 1
ATOM 836 N N . THR A 1 108 ? -1.472 6.018 -12.805 1.00 79.31 108 THR A N 1
ATOM 837 C CA . THR A 1 108 ? -2.422 5.186 -12.053 1.00 79.31 108 THR A CA 1
ATOM 838 C C . THR A 1 108 ? -1.716 4.035 -11.336 1.00 79.31 108 THR A C 1
ATOM 840 O O . THR A 1 108 ? -0.565 3.707 -11.640 1.00 79.31 108 THR A O 1
ATOM 843 N N . ALA A 1 109 ? -2.407 3.369 -10.403 1.00 74.56 109 ALA A N 1
ATOM 844 C CA . ALA A 1 109 ? -1.874 2.163 -9.758 1.00 74.56 109 ALA A CA 1
ATOM 845 C C . ALA A 1 109 ? -1.539 1.065 -10.786 1.00 74.56 109 ALA A C 1
ATOM 847 O O . ALA A 1 109 ? -0.468 0.464 -10.720 1.00 74.56 109 ALA A O 1
ATOM 848 N N . LEU A 1 110 ? -2.401 0.890 -11.793 1.00 72.75 110 LEU A N 1
ATOM 849 C CA . LEU A 1 110 ? -2.195 -0.041 -12.908 1.00 72.75 110 LEU A CA 1
ATOM 850 C C . LEU A 1 110 ? -0.965 0.317 -13.751 1.00 72.75 110 LEU A C 1
ATOM 852 O O . LEU A 1 110 ? -0.185 -0.564 -14.098 1.00 72.75 110 LEU A O 1
ATOM 856 N N . MET A 1 111 ? -0.752 1.605 -14.047 1.00 73.19 111 MET A N 1
ATOM 857 C CA . MET A 1 111 ? 0.443 2.052 -14.774 1.00 73.19 111 MET A CA 1
ATOM 858 C C . MET A 1 111 ? 1.720 1.786 -13.971 1.00 73.19 111 MET A C 1
ATOM 860 O O . MET A 1 111 ? 2.733 1.404 -14.551 1.00 73.19 111 MET A O 1
ATOM 864 N N . ILE A 1 112 ? 1.683 1.966 -12.646 1.00 73.75 112 ILE A N 1
ATOM 865 C CA . ILE A 1 112 ? 2.824 1.680 -11.766 1.00 73.75 112 ILE A CA 1
ATOM 866 C C . ILE A 1 112 ? 3.111 0.174 -11.725 1.00 73.75 112 ILE A C 1
ATOM 868 O O . ILE A 1 112 ? 4.277 -0.202 -11.843 1.00 73.75 112 ILE A O 1
ATOM 872 N N . GLU A 1 113 ? 2.087 -0.675 -11.594 1.00 72.38 113 GLU A N 1
ATOM 873 C CA . GLU A 1 113 ? 2.243 -2.136 -11.658 1.00 72.38 113 GLU A CA 1
ATOM 874 C C . GLU A 1 113 ? 2.806 -2.589 -13.001 1.00 72.38 113 GLU A C 1
ATOM 876 O O . GLU A 1 113 ? 3.844 -3.243 -13.043 1.00 72.38 113 GLU A O 1
ATOM 881 N N . GLY A 1 114 ? 2.175 -2.189 -14.109 1.00 69.19 114 GLY A N 1
ATOM 882 C CA . GLY A 1 114 ? 2.606 -2.568 -15.454 1.00 69.19 114 GLY A CA 1
ATOM 883 C C . GLY A 1 114 ? 4.033 -2.112 -15.752 1.00 69.19 114 GLY A C 1
ATOM 884 O O . GLY A 1 114 ? 4.840 -2.895 -16.248 1.00 69.19 114 GLY A O 1
ATOM 885 N N . MET A 1 115 ? 4.389 -0.880 -15.371 1.00 73.25 115 MET A N 1
ATOM 886 C CA . MET A 1 115 ? 5.755 -0.367 -15.500 1.00 73.25 115 MET A CA 1
ATOM 887 C C . MET A 1 115 ? 6.751 -1.188 -14.675 1.00 73.25 115 MET A C 1
ATOM 889 O O . MET A 1 115 ? 7.832 -1.501 -15.165 1.00 73.25 115 MET A O 1
ATOM 893 N N . ARG A 1 116 ? 6.419 -1.547 -13.428 1.00 71.00 116 ARG A N 1
ATOM 894 C CA . ARG A 1 116 ? 7.314 -2.327 -12.558 1.00 71.00 116 ARG A CA 1
ATOM 895 C C . ARG A 1 116 ? 7.457 -3.768 -13.014 1.00 71.00 116 ARG A C 1
ATOM 897 O O . ARG A 1 116 ? 8.572 -4.277 -13.008 1.00 71.00 116 ARG A O 1
ATOM 904 N N . ALA A 1 117 ? 6.361 -4.408 -13.402 1.00 70.00 117 ALA A N 1
ATOM 905 C CA . ALA A 1 117 ? 6.371 -5.750 -13.961 1.00 70.00 117 ALA A CA 1
ATOM 906 C C . ALA A 1 117 ? 7.233 -5.782 -15.230 1.00 70.00 117 ALA A C 1
ATOM 908 O O . ALA A 1 117 ? 8.087 -6.656 -15.369 1.00 70.00 117 ALA A O 1
ATOM 909 N N . LEU A 1 118 ? 7.099 -4.763 -16.088 1.00 72.56 118 LEU A N 1
ATOM 910 C CA . LEU A 1 118 ? 7.931 -4.608 -17.275 1.00 72.56 118 LEU A CA 1
ATOM 911 C C . LEU A 1 118 ? 9.401 -4.382 -16.899 1.00 72.56 118 LEU A C 1
ATOM 913 O O . LEU A 1 118 ? 10.265 -5.082 -17.406 1.00 72.56 118 LEU A O 1
ATOM 917 N N . MET A 1 119 ? 9.701 -3.480 -15.958 1.00 72.81 119 MET A N 1
ATOM 918 C CA . MET A 1 119 ? 11.067 -3.251 -15.462 1.00 72.81 119 MET A CA 1
ATOM 919 C C . MET A 1 119 ? 11.693 -4.508 -14.859 1.00 72.81 119 MET A C 1
ATOM 921 O O . MET A 1 119 ? 12.878 -4.744 -15.061 1.00 72.81 119 MET A O 1
ATOM 925 N N . TRP A 1 120 ? 10.926 -5.312 -14.124 1.00 71.44 120 TRP A N 1
ATOM 926 C CA . TRP A 1 120 ? 11.420 -6.541 -13.512 1.00 71.44 120 TRP A CA 1
ATOM 927 C C . TRP A 1 120 ? 11.668 -7.630 -14.557 1.00 71.44 120 TRP A C 1
ATOM 929 O O . TRP A 1 120 ? 12.721 -8.261 -14.530 1.00 71.44 120 TRP A O 1
ATOM 939 N N . ALA A 1 121 ? 10.769 -7.781 -15.532 1.00 70.56 121 ALA A N 1
ATOM 940 C CA . ALA A 1 121 ? 10.975 -8.664 -16.677 1.00 70.56 121 ALA A CA 1
ATOM 941 C C . ALA A 1 121 ? 12.215 -8.248 -17.491 1.00 70.56 121 ALA A C 1
ATOM 943 O O . ALA A 1 121 ? 13.054 -9.083 -17.824 1.00 70.56 121 ALA A O 1
ATOM 944 N N . CYS A 1 122 ? 12.380 -6.945 -17.726 1.00 69.94 122 CYS A N 1
ATOM 945 C CA . CYS A 1 122 ? 13.542 -6.340 -18.369 1.00 69.94 122 CYS A CA 1
ATOM 946 C C . CYS A 1 122 ? 14.841 -6.539 -17.574 1.00 69.94 122 CYS A C 1
ATOM 948 O O . CYS A 1 122 ? 15.881 -6.837 -18.157 1.00 69.94 122 CYS A O 1
ATOM 950 N N . ALA A 1 123 ? 14.791 -6.398 -16.248 1.00 69.44 123 ALA A N 1
ATOM 951 C CA . ALA A 1 123 ? 15.947 -6.592 -15.382 1.00 69.44 123 ALA A CA 1
ATOM 952 C C . ALA A 1 123 ? 16.348 -8.073 -15.270 1.00 69.44 123 ALA A C 1
ATOM 954 O O . ALA A 1 123 ? 17.536 -8.371 -15.192 1.00 69.44 123 ALA A O 1
ATOM 955 N N . GLY A 1 124 ? 15.377 -8.990 -15.283 1.00 66.44 124 GLY A N 1
ATOM 956 C CA . GLY A 1 124 ? 15.590 -10.439 -15.212 1.00 66.44 124 GLY A CA 1
ATOM 957 C C . GLY A 1 124 ? 15.825 -11.129 -16.561 1.00 66.44 124 GLY A C 1
ATOM 958 O O . GLY A 1 124 ? 15.903 -12.352 -16.591 1.00 66.44 124 GLY A O 1
ATOM 959 N N . ALA A 1 125 ? 15.908 -10.381 -17.669 1.00 61.94 125 ALA A N 1
ATOM 960 C CA . ALA A 1 125 ? 15.988 -10.908 -19.040 1.00 61.94 125 ALA A CA 1
ATOM 961 C C . ALA A 1 125 ? 14.820 -11.844 -19.443 1.00 61.94 125 ALA A C 1
ATOM 963 O O . ALA A 1 125 ? 14.938 -12.646 -20.370 1.00 61.94 125 ALA A O 1
ATOM 964 N N . HIS A 1 126 ? 13.660 -11.724 -18.790 1.00 64.56 126 HIS A N 1
ATOM 965 C CA . HIS A 1 126 ? 12.451 -12.494 -19.094 1.00 64.56 126 HIS A CA 1
ATOM 966 C C . HIS A 1 126 ? 11.657 -11.834 -20.232 1.00 64.56 126 HIS A C 1
ATOM 968 O O . HIS A 1 126 ? 10.620 -11.202 -20.022 1.00 64.56 126 HIS A O 1
ATOM 974 N N . VAL A 1 127 ? 12.178 -11.975 -21.454 1.00 61.72 127 VAL A N 1
ATOM 975 C CA . VAL A 1 127 ? 11.661 -11.347 -22.686 1.00 61.72 127 VAL A CA 1
ATOM 976 C C . VAL A 1 127 ? 10.194 -11.694 -22.965 1.00 61.72 127 VAL A C 1
ATOM 978 O O . VAL A 1 127 ? 9.440 -10.829 -23.410 1.00 61.72 127 VAL A O 1
ATOM 981 N N . ASP A 1 128 ? 9.771 -12.923 -22.671 1.00 62.69 128 ASP A N 1
ATOM 982 C CA . ASP A 1 128 ? 8.407 -13.388 -22.953 1.00 62.69 128 ASP A CA 1
ATOM 983 C C . ASP A 1 128 ? 7.369 -12.682 -22.072 1.00 62.69 128 ASP A C 1
ATOM 985 O O . ASP A 1 128 ? 6.361 -12.181 -22.566 1.00 62.69 128 ASP A O 1
ATOM 989 N N . ILE A 1 129 ? 7.681 -12.515 -20.783 1.00 60.72 129 ILE A N 1
ATOM 990 C CA . ILE A 1 129 ? 6.833 -11.794 -19.823 1.00 60.72 129 ILE A CA 1
ATOM 991 C C . ILE A 1 129 ? 6.771 -10.306 -20.184 1.00 60.72 129 ILE A C 1
ATOM 993 O O . ILE A 1 129 ? 5.704 -9.694 -20.150 1.00 60.72 129 ILE A O 1
ATOM 997 N N . ALA A 1 130 ? 7.902 -9.713 -20.580 1.00 62.75 130 ALA A N 1
ATOM 998 C CA . ALA A 1 130 ? 7.931 -8.329 -21.045 1.00 62.75 130 ALA A CA 1
ATOM 999 C C . ALA A 1 130 ? 7.052 -8.132 -22.294 1.00 62.75 130 ALA A C 1
ATOM 1001 O O . ALA A 1 130 ? 6.324 -7.144 -22.380 1.00 62.75 130 ALA A O 1
ATOM 1002 N N . ARG A 1 131 ? 7.071 -9.083 -23.238 1.00 63.72 131 ARG A N 1
ATOM 1003 C CA . ARG A 1 131 ? 6.237 -9.049 -24.447 1.00 63.72 131 ARG A CA 1
ATOM 1004 C C . ARG A 1 131 ? 4.750 -9.136 -24.112 1.00 63.72 131 ARG A C 1
ATOM 1006 O O . ARG A 1 131 ? 3.977 -8.346 -24.645 1.00 63.72 131 ARG A O 1
ATOM 1013 N N . GLU A 1 132 ? 4.351 -10.040 -23.223 1.00 64.81 132 GLU A N 1
ATOM 1014 C CA . GLU A 1 132 ? 2.953 -10.149 -22.789 1.00 64.81 132 GLU A CA 1
ATOM 1015 C C . GLU A 1 132 ? 2.468 -8.878 -22.081 1.00 64.81 132 GLU A C 1
ATOM 1017 O O . GLU A 1 132 ? 1.369 -8.399 -22.355 1.00 64.81 132 GLU A O 1
ATOM 1022 N N . LEU A 1 133 ? 3.308 -8.266 -21.241 1.00 62.88 133 LEU A N 1
ATOM 1023 C CA . LEU A 1 133 ? 2.985 -7.007 -20.564 1.00 62.88 133 LEU A CA 1
ATOM 1024 C C . LEU A 1 133 ? 2.857 -5.829 -21.541 1.00 62.88 133 LEU A C 1
ATOM 1026 O O . LEU A 1 133 ? 1.984 -4.980 -21.365 1.00 62.88 133 LEU A O 1
ATOM 103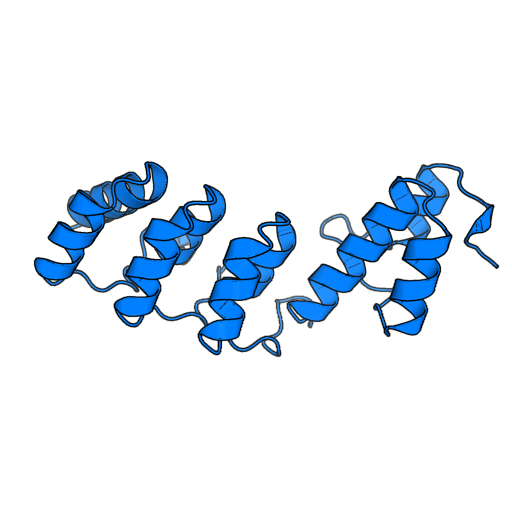0 N N . LEU A 1 134 ? 3.683 -5.785 -22.591 1.00 65.56 134 LEU A N 1
ATOM 1031 C CA . LEU A 1 134 ? 3.560 -4.797 -23.668 1.00 65.56 134 LEU A CA 1
ATOM 1032 C C . LEU A 1 134 ? 2.250 -4.968 -24.445 1.00 65.56 134 LEU A C 1
ATOM 1034 O O . LEU A 1 134 ? 1.562 -3.984 -24.706 1.00 65.56 134 LEU A O 1
ATOM 1038 N N . VAL A 1 135 ? 1.878 -6.212 -24.764 1.00 63.84 135 VAL A N 1
ATOM 1039 C CA . VAL A 1 135 ? 0.602 -6.532 -25.426 1.00 63.84 135 VAL A CA 1
ATOM 1040 C C . VAL A 1 135 ? -0.591 -6.182 -24.530 1.00 63.84 135 VAL A C 1
ATOM 1042 O O . VAL A 1 135 ? -1.608 -5.705 -25.027 1.00 63.84 135 VAL A O 1
ATOM 1045 N N . ALA A 1 136 ? -0.450 -6.325 -23.210 1.00 56.91 136 ALA A N 1
ATOM 1046 C CA . ALA A 1 136 ? -1.451 -5.918 -22.223 1.00 56.91 136 ALA A CA 1
ATOM 1047 C C . ALA A 1 136 ? -1.559 -4.388 -22.025 1.00 56.91 136 ALA A C 1
ATOM 1049 O O . ALA A 1 136 ? -2.360 -3.932 -21.209 1.00 56.91 136 ALA A O 1
ATOM 1050 N N . GLY A 1 137 ? -0.779 -3.583 -22.758 1.00 60.00 137 GLY A N 1
ATOM 1051 C CA . GLY A 1 137 ? -0.841 -2.121 -22.710 1.00 60.00 137 GLY A CA 1
ATOM 1052 C C . GLY A 1 137 ? 0.024 -1.481 -21.622 1.00 60.00 137 GLY A C 1
ATOM 1053 O O . GLY A 1 137 ? -0.259 -0.359 -21.195 1.00 60.00 137 GLY A O 1
ATOM 1054 N N . ALA A 1 138 ? 1.077 -2.158 -21.150 1.00 63.00 138 ALA A N 1
ATOM 1055 C CA . ALA A 1 138 ? 2.023 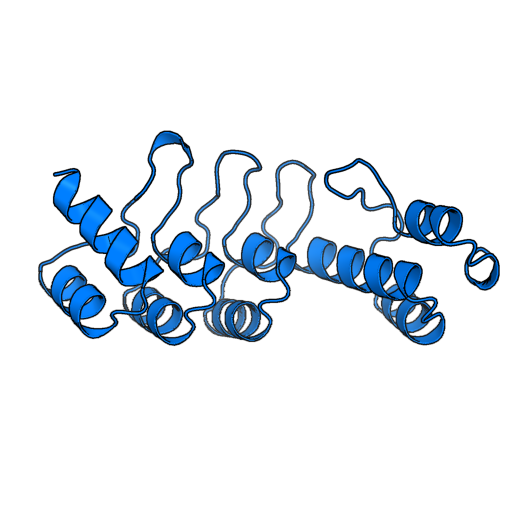-1.557 -20.213 1.00 63.00 138 ALA A CA 1
ATOM 1056 C C . ALA A 1 138 ? 2.700 -0.314 -20.820 1.00 63.00 138 ALA A C 1
ATOM 1058 O O . ALA A 1 138 ? 3.182 -0.317 -21.954 1.00 63.00 138 ALA A O 1
ATOM 1059 N N . VAL A 1 139 ? 2.771 0.765 -20.038 1.00 65.81 139 VAL A N 1
ATOM 1060 C CA . VAL A 1 139 ? 3.358 2.034 -20.483 1.00 65.81 139 VAL A CA 1
ATOM 1061 C C . VAL A 1 139 ? 4.884 1.920 -20.523 1.00 65.81 139 VAL A C 1
ATOM 1063 O O . VAL A 1 139 ? 5.555 1.981 -19.495 1.00 65.81 139 VAL A O 1
ATOM 1066 N N . VAL A 1 140 ? 5.435 1.794 -21.730 1.00 64.19 140 VAL A N 1
ATOM 1067 C CA . VAL A 1 140 ? 6.873 1.561 -21.985 1.00 64.19 140 VAL A CA 1
ATOM 1068 C C . VAL A 1 140 ? 7.752 2.751 -21.586 1.00 64.19 140 VAL A C 1
ATOM 1070 O O . VAL A 1 140 ? 8.871 2.586 -21.102 1.00 64.19 140 VAL A O 1
ATOM 1073 N N . ASN A 1 141 ? 7.216 3.962 -21.758 1.00 67.69 141 ASN A N 1
ATOM 1074 C CA . ASN A 1 141 ? 7.914 5.224 -21.498 1.00 67.69 141 ASN A CA 1
ATOM 1075 C C . ASN A 1 141 ? 7.687 5.758 -20.079 1.00 67.69 141 ASN A C 1
ATOM 1077 O O . ASN A 1 141 ? 8.045 6.898 -19.782 1.00 67.69 141 ASN A O 1
ATOM 1081 N N . ALA A 1 142 ? 7.059 4.976 -19.200 1.00 66.56 142 ALA A N 1
ATOM 1082 C CA . ALA A 1 142 ? 6.841 5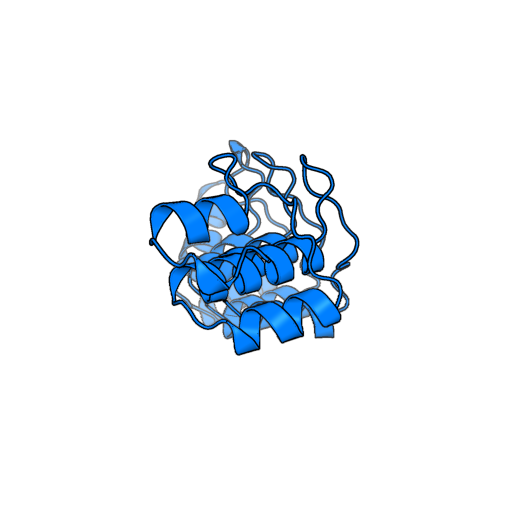.416 -17.838 1.00 66.56 142 ALA A CA 1
ATOM 1083 C C . ALA A 1 142 ? 8.184 5.470 -17.087 1.00 66.56 142 ALA A C 1
ATOM 1085 O O . ALA A 1 142 ? 8.995 4.543 -17.138 1.00 66.56 142 ALA A O 1
ATOM 1086 N N . LEU A 1 143 ? 8.416 6.597 -16.414 1.00 71.50 143 LEU A N 1
ATOM 1087 C CA . LEU A 1 143 ? 9.637 6.859 -15.658 1.00 71.50 143 LEU A CA 1
ATOM 1088 C C . LEU A 1 143 ? 9.482 6.367 -14.218 1.00 71.50 143 LEU A C 1
ATOM 1090 O O . LEU A 1 143 ? 8.534 6.757 -13.521 1.00 71.50 143 LEU A O 1
ATOM 1094 N N . ASP A 1 144 ? 10.439 5.576 -13.738 1.00 70.06 144 ASP A N 1
ATOM 1095 C CA . ASP A 1 144 ? 10.570 5.215 -12.326 1.00 70.06 144 ASP A CA 1
ATOM 1096 C C . ASP A 1 144 ? 11.037 6.415 -11.477 1.00 70.06 144 ASP A C 1
ATOM 1098 O O . ASP A 1 144 ? 11.332 7.494 -11.989 1.00 70.06 144 ASP A O 1
ATOM 1102 N N . GLU A 1 145 ? 11.112 6.258 -10.154 1.00 65.25 145 GLU A N 1
ATOM 1103 C CA . GLU A 1 145 ? 11.549 7.328 -9.240 1.00 65.25 145 GLU A CA 1
ATOM 1104 C C . GLU A 1 145 ? 12.942 7.890 -9.553 1.00 65.25 145 GLU A C 1
ATOM 1106 O O . GLU A 1 145 ? 13.160 9.078 -9.324 1.00 65.25 145 GLU A O 1
ATOM 1111 N N . LYS A 1 146 ? 13.828 7.076 -10.131 1.00 69.62 146 LYS A N 1
ATOM 1112 C CA . LYS A 1 146 ? 15.176 7.436 -10.581 1.00 69.62 146 LYS A CA 1
ATOM 1113 C C . LYS A 1 146 ? 15.195 8.063 -11.980 1.00 69.62 146 LYS A C 1
ATOM 1115 O O . LYS A 1 146 ? 16.264 8.417 -12.463 1.00 69.62 146 LYS A O 1
ATOM 1120 N N . GLY A 1 147 ? 14.036 8.214 -12.622 1.00 73.44 147 GLY A N 1
ATOM 1121 C CA . GLY A 1 147 ? 13.926 8.724 -13.988 1.00 73.44 147 GLY A CA 1
ATOM 1122 C C . GLY A 1 147 ? 14.268 7.679 -15.048 1.00 73.44 147 GLY A C 1
ATOM 1123 O O . GLY A 1 147 ? 14.567 8.045 -16.178 1.00 73.44 147 GLY A O 1
ATOM 1124 N N . MET A 1 148 ? 14.237 6.392 -14.696 1.00 70.25 148 MET A N 1
ATOM 1125 C CA . MET A 1 148 ? 14.597 5.301 -15.596 1.00 70.25 148 MET A CA 1
ATOM 1126 C C . MET A 1 148 ? 13.353 4.727 -16.271 1.00 70.25 148 MET A C 1
ATOM 1128 O O . MET A 1 148 ? 12.323 4.535 -15.624 1.00 70.25 148 MET A O 1
ATOM 1132 N N . THR A 1 149 ? 13.448 4.413 -17.562 1.00 75.25 149 THR A N 1
ATOM 1133 C CA . THR A 1 149 ? 12.434 3.619 -18.275 1.00 75.25 149 THR A CA 1
ATOM 1134 C C . THR A 1 149 ? 12.766 2.129 -18.197 1.00 75.25 149 THR A C 1
ATOM 1136 O O . THR A 1 149 ? 13.898 1.747 -17.889 1.00 75.25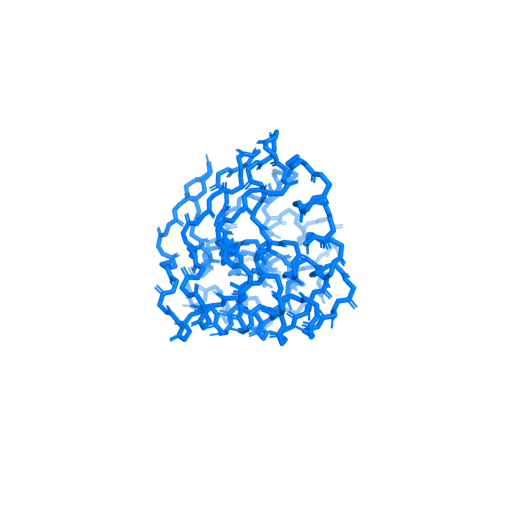 149 THR A O 1
ATOM 1139 N N . ALA A 1 150 ? 11.804 1.263 -18.527 1.00 70.62 150 ALA A N 1
ATOM 1140 C CA . ALA A 1 150 ? 12.066 -0.174 -18.644 1.00 70.62 150 ALA A CA 1
ATOM 1141 C C . ALA A 1 150 ? 13.201 -0.481 -19.644 1.00 70.62 150 ALA A C 1
ATOM 1143 O O . ALA A 1 150 ? 14.039 -1.342 -19.385 1.00 70.62 150 ALA A O 1
ATOM 1144 N N . LEU A 1 151 ? 13.298 0.298 -20.728 1.00 68.81 151 LEU A N 1
ATOM 1145 C CA . LEU A 1 151 ? 14.366 0.185 -21.727 1.00 68.81 151 LEU A CA 1
ATOM 1146 C C . LEU A 1 151 ? 15.753 0.549 -21.165 1.00 68.81 151 LEU A C 1
ATOM 1148 O O . LEU A 1 151 ? 16.761 -0.065 -21.510 1.00 68.81 151 LEU A O 1
ATOM 1152 N N . MET A 1 152 ? 15.828 1.541 -20.274 1.00 72.75 152 MET A N 1
ATOM 1153 C CA . MET A 1 152 ? 17.092 1.884 -19.615 1.00 72.75 152 MET A CA 1
ATOM 1154 C C . MET A 1 152 ? 17.566 0.753 -18.690 1.00 72.75 152 MET A C 1
ATOM 1156 O O . MET A 1 152 ? 18.767 0.518 -18.585 1.00 72.75 152 MET A O 1
ATOM 1160 N N . TYR A 1 153 ? 16.640 0.007 -18.077 1.00 70.50 153 TYR A N 1
ATOM 1161 C CA . TYR A 1 153 ? 16.963 -1.191 -17.296 1.00 70.50 153 TYR A CA 1
ATOM 1162 C C . TYR A 1 153 ? 17.473 -2.352 -18.166 1.00 70.50 153 TYR A C 1
ATOM 1164 O O . TYR A 1 153 ? 18.436 -3.009 -17.775 1.00 70.50 153 TYR A O 1
ATOM 1172 N N . THR A 1 154 ? 16.908 -2.579 -19.361 1.00 66.25 154 THR A N 1
ATOM 1173 C CA . THR A 1 154 ? 17.441 -3.594 -20.298 1.00 66.25 154 THR A CA 1
ATOM 1174 C C . THR A 1 154 ? 18.827 -3.223 -20.809 1.00 66.25 154 THR A C 1
ATOM 1176 O O . THR A 1 154 ? 19.698 -4.087 -20.902 1.00 66.25 154 THR A O 1
ATOM 1179 N N . ALA A 1 155 ? 19.042 -1.934 -21.104 1.00 68.12 155 ALA A N 1
ATOM 1180 C CA . ALA A 1 155 ? 20.331 -1.416 -21.548 1.00 68.12 155 ALA A CA 1
ATOM 1181 C C . ALA A 1 155 ? 21.403 -1.545 -20.452 1.00 68.12 155 ALA A C 1
ATOM 1183 O O . ALA A 1 155 ? 22.519 -1.968 -20.741 1.00 68.12 155 ALA A O 1
ATOM 1184 N N . ALA A 1 156 ? 21.053 -1.252 -19.193 1.00 66.25 156 ALA A N 1
ATOM 1185 C CA . ALA A 1 156 ? 21.955 -1.402 -18.051 1.00 66.25 156 ALA A CA 1
ATOM 1186 C C . ALA A 1 156 ? 22.326 -2.870 -17.765 1.00 66.25 156 ALA A C 1
ATOM 1188 O O . ALA A 1 156 ? 23.462 -3.144 -17.388 1.00 66.25 156 ALA A O 1
ATOM 1189 N N . ASN A 1 157 ? 21.401 -3.811 -17.986 1.00 62.69 157 ASN A N 1
ATOM 1190 C CA . ASN A 1 157 ? 21.631 -5.246 -17.780 1.00 62.69 157 ASN A CA 1
ATOM 1191 C C . ASN A 1 157 ? 22.147 -5.983 -19.033 1.00 62.69 157 ASN A C 1
ATOM 1193 O O . ASN A 1 157 ? 22.197 -7.211 -19.041 1.00 62.69 157 ASN A O 1
ATOM 1197 N N . GLY A 1 158 ? 22.521 -5.269 -20.103 1.00 57.53 158 GLY A N 1
ATOM 1198 C CA . GLY A 1 158 ? 23.122 -5.865 -21.306 1.00 57.53 158 GLY A CA 1
ATOM 1199 C C . GLY A 1 158 ? 22.188 -6.773 -22.119 1.00 57.53 158 GLY A C 1
ATOM 1200 O O . GLY A 1 158 ? 22.641 -7.493 -23.008 1.00 57.53 158 GLY A O 1
ATOM 1201 N N . SER A 1 159 ? 20.882 -6.745 -21.846 1.00 56.53 159 SER A N 1
ATOM 1202 C CA . SER A 1 159 ? 19.883 -7.559 -22.544 1.00 56.53 159 SER A CA 1
ATOM 1203 C C . SER A 1 159 ? 19.464 -6.868 -23.846 1.00 56.53 159 SER A C 1
ATOM 1205 O O . SER A 1 159 ? 18.418 -6.232 -23.926 1.00 56.53 159 SER A O 1
ATOM 1207 N N . LEU A 1 160 ? 20.310 -6.971 -24.877 1.00 50.91 160 LEU A N 1
ATOM 1208 C CA . LEU A 1 160 ? 20.096 -6.360 -26.201 1.00 50.91 160 LEU A CA 1
ATOM 1209 C C . LEU A 1 160 ? 18.867 -6.918 -26.957 1.00 50.91 160 LEU A C 1
ATOM 1211 O O . LEU A 1 160 ? 18.417 -6.321 -27.933 1.00 50.91 160 LEU A O 1
ATOM 1215 N N . SER A 1 161 ? 18.325 -8.062 -26.531 1.00 52.41 161 SER A N 1
ATOM 1216 C CA . SER A 1 161 ? 17.322 -8.841 -27.275 1.00 52.41 161 SER A CA 1
ATOM 1217 C C . SER A 1 161 ? 15.899 -8.266 -27.248 1.00 52.41 161 SER A C 1
ATOM 1219 O O . SER A 1 161 ? 15.066 -8.682 -28.047 1.00 52.41 161 SER A O 1
ATOM 1221 N N . THR A 1 162 ? 15.598 -7.329 -26.345 1.00 50.44 162 THR A N 1
ATOM 1222 C CA . THR A 1 162 ? 14.264 -6.709 -26.193 1.00 50.44 162 THR A CA 1
ATOM 1223 C C . THR A 1 162 ? 14.098 -5.401 -26.971 1.00 50.44 162 THR A C 1
ATOM 1225 O O . THR A 1 162 ? 13.009 -4.839 -26.967 1.00 50.44 162 THR A O 1
ATOM 1228 N N . VAL A 1 163 ? 15.161 -4.888 -27.605 1.00 44.31 163 VAL A N 1
ATOM 1229 C CA . VAL A 1 163 ? 15.217 -3.537 -28.208 1.00 44.31 163 VAL A CA 1
ATOM 1230 C C . VAL A 1 163 ? 14.995 -3.571 -29.731 1.00 44.31 163 VAL A C 1
ATOM 1232 O O . VAL A 1 163 ? 15.654 -2.853 -30.477 1.00 44.31 163 VAL A O 1
ATOM 1235 N N . ARG A 1 164 ? 14.096 -4.422 -30.231 1.00 41.44 164 ARG A N 1
ATOM 1236 C CA . ARG A 1 164 ? 13.718 -4.430 -31.655 1.00 41.44 164 ARG A CA 1
ATOM 1237 C C . ARG A 1 164 ? 12.235 -4.193 -31.846 1.00 41.44 164 ARG A C 1
ATOM 1239 O O . ARG A 1 164 ? 11.453 -4.855 -31.132 1.00 41.44 164 ARG A O 1
#

pLDDT: mean 75.32, std 9.47, range [41.44, 89.75]

InterPro domains:
  IPR002110 Ankyrin repeat [PF12796] (10-101)
  IPR002110 Ankyrin repeat [PF12796] (113-164)
  IPR002110 Ankyrin repeat [PS50088] (113-145)
  IPR002110 Ankyrin repeat [SM00248] (3-34)
  IPR002110 Ankyrin repeat [SM00248] (38-67)
  IPR002110 Ankyrin repeat [SM00248] (72-101)
  IPR002110 Ankyrin repeat [SM00248] (113-142)
  IPR036770 Ankyrin repeat-containing domain superfamily [G3DSA:1.25.40.20] (3-112)
  IPR036770 Ankyrin repeat-containing domain superfamily [G3DSA:1.25.40.20] (113-164)
  IPR036770 Ankyrin repeat-containing domain superfamily [SSF48403] (9-164)
  IPR050889 Dendritic Spine Regulation and Scaffold [PTHR24166] (10-164)

Sequence (164 aa):
MDEARDDFALAACLGRIDTVRSLLDAGMRADTLVCDHKSMTMLMVARLRGQVDVVELLIERDAALDTVWRPYSRTVLQLASRLSHLSVAKLLLCKRADPHLLDVRGRTALMIEGMRALMWACAGAHVDIARELLVAGAVVNALDEKGMTALMYTAANGSLSTVR

Foldseek 3Di:
DLVLLLVLLVCLLVLVQVVVVVSVVVVDQQCDQNDPVFSDGSLLSNLVNLNLSNNLVSVVRVHDQCRAGPVWRDGSLLSSLQVVSVSSNVSSVVSPRPQCDQTNQGDGSVLSNLQVQLLVCLLVVVLVSNVVSVVVVHDQCDADPVRDGSVNNNVVNVVPPNVD

Radius of gyration: 18.01 Å; chains: 1; bounding box: 38×29×54 Å

Organism: Symbiodinium pilosum (NCBI:txid2952)

Secondary structure (DSSP, 8-state):
-HHHHHHHHHHHHHT-HHHHHHHHHTT--TT-EEEGGGTEEHHHHHHHTT-HHHHHHHHHTT--TT-EEGGGTEEHHHHHHHTT-HHHHHHHHHTT--TT---TTS--HHHHHHHHHHHHHHHTT-HHHHHHHHHTT--TT---TTS--HHHHHHHTT-GGG--